Protein AF-A0A3N4J795-F1 (afdb_monomer)

InterPro domains:
  IPR036397 Ribonuclease H superfamily [G3DSA:3.30.420.10] (1-136)
  IPR038717 Tc1-like transposase, DDE domain [PF13358] (14-93)

pLDDT: mean 87.16, std 11.0, range [48.84, 97.69]

Nearest PDB structures (foldseek):
  8fnh-assembly1_G  TM=4.877E-01  e=5.174E-02  Homo sapiens
  4cje-assembly1_A  TM=4.420E-01  e=3.810E-01  Human immunodeficiency virus 1
  4ahu-assembly1_A  TM=4.628E-01  e=4.787E-01  Human immunodeficiency virus

Secondary structure (DSSP, 8-state):
--HHHHIII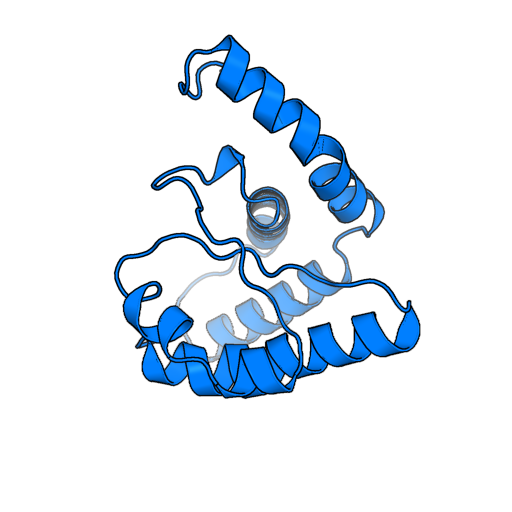IIIIIIHHHHHHHHHHH-PPPEE-----TTHHHHHTT-HHHHHTT-EE-S---TT-GGG-THHHHHHHHHHHHGGG---S--HHHHHHHHHHHHHHHHHS-HHHHHHHHHHHHHHHHHHHHTTS--GGG-

Organism: NCBI:txid1336337

Structure (mmCIF, N/CA/C/O backbone):
data_AF-A0A3N4J795-F1
#
_entry.id   AF-A0A3N4J795-F1
#
loop_
_atom_site.group_PDB
_atom_site.id
_atom_site.type_symbol
_atom_site.label_atom_id
_atom_site.label_alt_id
_atom_site.label_comp_id
_atom_site.label_asym_id
_atom_site.label_entity_id
_atom_site.label_seq_id
_atom_site.pdbx_PDB_ins_code
_atom_site.Cartn_x
_atom_site.Cartn_y
_atom_site.Cartn_z
_atom_site.occupancy
_atom_site.B_iso_or_equiv
_atom_site.auth_seq_id
_atom_site.auth_comp_id
_atom_site.auth_asym_id
_atom_site.auth_atom_id
_atom_site.pdb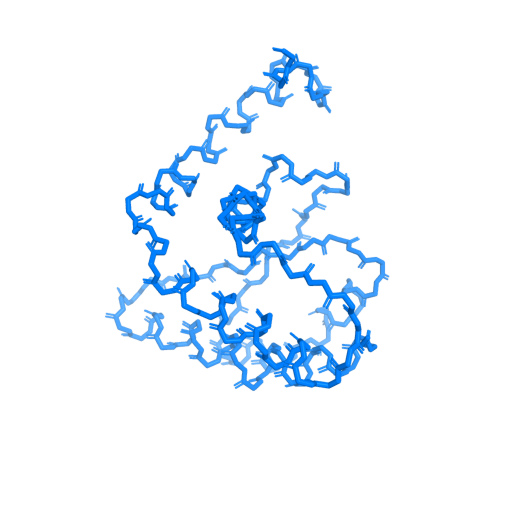x_PDB_model_num
ATOM 1 N N . MET A 1 1 ? 2.362 12.894 13.042 1.00 61.12 1 MET A N 1
ATOM 2 C CA . MET A 1 1 ? 2.997 11.670 13.570 1.00 61.12 1 MET A CA 1
ATOM 3 C C . MET A 1 1 ? 4.475 11.764 13.240 1.00 61.12 1 MET A C 1
ATOM 5 O O . MET A 1 1 ? 4.778 12.166 12.125 1.00 61.12 1 MET A O 1
ATOM 9 N N . ASP A 1 2 ? 5.375 11.519 14.192 1.00 77.88 2 ASP A N 1
ATOM 10 C CA . ASP A 1 2 ? 6.812 11.478 13.892 1.00 77.88 2 ASP A CA 1
ATOM 11 C C . ASP A 1 2 ? 7.222 10.101 13.335 1.00 77.88 2 ASP A C 1
ATOM 13 O O . ASP A 1 2 ? 6.458 9.134 13.392 1.00 77.88 2 ASP A O 1
ATOM 17 N N . TRP A 1 3 ? 8.424 10.022 12.763 1.00 76.62 3 TRP A N 1
ATOM 18 C CA . TRP A 1 3 ? 8.924 8.814 12.100 1.00 76.62 3 TRP A CA 1
ATOM 19 C C . TRP A 1 3 ? 9.066 7.620 13.057 1.00 76.62 3 TRP A C 1
ATOM 21 O O . TRP A 1 3 ? 8.910 6.472 12.643 1.00 76.62 3 TRP A O 1
ATOM 31 N N . PHE A 1 4 ? 9.340 7.881 14.338 1.00 79.38 4 PHE A N 1
ATOM 32 C CA . PHE A 1 4 ? 9.502 6.841 15.346 1.00 79.38 4 PHE A CA 1
ATOM 33 C C . PHE A 1 4 ? 8.154 6.182 15.649 1.00 79.38 4 PHE A C 1
ATOM 35 O O . PHE A 1 4 ? 8.048 4.955 15.658 1.00 79.38 4 PHE A O 1
ATOM 42 N N . MET A 1 5 ? 7.111 6.995 15.827 1.00 83.81 5 MET A N 1
ATOM 43 C CA . MET A 1 5 ? 5.746 6.522 16.049 1.00 83.81 5 MET A CA 1
ATOM 44 C C . MET A 1 5 ? 5.199 5.778 14.834 1.00 83.81 5 MET A C 1
ATOM 46 O O . MET A 1 5 ? 4.552 4.750 15.009 1.00 83.81 5 MET A O 1
ATOM 50 N N . TYR A 1 6 ? 5.494 6.248 13.619 1.00 84.38 6 TYR A N 1
ATOM 51 C CA . TYR A 1 6 ? 5.142 5.532 12.392 1.00 84.38 6 TYR A CA 1
ATOM 52 C C . TYR A 1 6 ? 5.787 4.143 12.357 1.00 84.38 6 TYR A C 1
ATOM 54 O O . TYR A 1 6 ? 5.100 3.131 12.227 1.00 84.38 6 TYR A O 1
ATOM 62 N N . ARG A 1 7 ? 7.103 4.066 12.569 1.00 83.75 7 ARG A N 1
ATOM 63 C CA . ARG A 1 7 ? 7.817 2.791 12.536 1.00 83.75 7 ARG A CA 1
ATOM 64 C C . ARG A 1 7 ? 7.309 1.816 13.591 1.00 83.75 7 ARG A C 1
ATOM 66 O O . ARG A 1 7 ? 7.042 0.663 13.281 1.00 83.75 7 ARG A O 1
ATOM 73 N N . LYS A 1 8 ? 7.145 2.277 14.828 1.00 84.75 8 LYS A N 1
ATOM 74 C CA . LYS A 1 8 ? 6.685 1.420 15.918 1.00 84.75 8 LYS A CA 1
ATOM 75 C C . LYS A 1 8 ? 5.232 0.982 15.716 1.00 84.75 8 LYS A C 1
ATOM 77 O O . LYS A 1 8 ? 4.942 -0.204 15.676 1.00 84.75 8 LYS A O 1
ATOM 82 N N . HIS A 1 9 ? 4.321 1.936 15.549 1.00 88.25 9 HIS A N 1
ATOM 83 C CA . HIS A 1 9 ? 2.885 1.660 15.634 1.00 88.25 9 HIS A CA 1
ATOM 84 C C . HIS A 1 9 ? 2.212 1.325 14.309 1.00 88.25 9 HIS A C 1
ATOM 86 O O . HIS A 1 9 ? 1.105 0.788 14.314 1.00 88.25 9 HIS A O 1
ATOM 92 N N . VAL A 1 10 ? 2.852 1.642 13.184 1.00 89.12 10 VAL A N 1
ATOM 93 C CA . VAL A 1 10 ? 2.351 1.292 11.854 1.00 89.12 10 VAL A CA 1
ATOM 94 C C . VAL A 1 10 ? 3.172 0.141 11.291 1.00 89.12 10 VAL A C 1
ATOM 96 O O . VAL A 1 10 ? 2.615 -0.931 11.065 1.00 89.12 10 VAL A O 1
ATOM 99 N N . LEU A 1 11 ? 4.488 0.303 11.121 1.00 89.50 11 LEU A N 1
ATOM 100 C CA . LEU A 1 11 ? 5.291 -0.742 10.479 1.00 89.50 11 LEU A CA 1
ATOM 101 C C . LEU A 1 11 ? 5.385 -2.011 11.335 1.00 89.50 11 LEU A C 1
ATOM 103 O O . LEU A 1 11 ? 4.908 -3.066 10.921 1.00 89.50 11 LEU A O 1
ATOM 107 N N . GLN A 1 12 ? 5.939 -1.908 12.542 1.00 89.38 12 GLN A N 1
ATOM 108 C CA . GLN A 1 12 ? 6.200 -3.068 13.400 1.00 89.38 12 GLN A CA 1
ATOM 109 C C . GLN A 1 12 ? 4.915 -3.699 13.942 1.00 89.38 12 GLN A C 1
ATOM 111 O O . GLN A 1 12 ? 4.782 -4.921 13.920 1.00 89.38 12 GLN A O 1
ATOM 116 N N . ASP A 1 13 ? 3.965 -2.882 14.400 1.00 91.81 13 ASP A N 1
ATOM 117 C CA . ASP A 1 13 ? 2.738 -3.380 15.030 1.00 91.81 13 ASP A CA 1
ATOM 118 C C . ASP A 1 13 ? 1.681 -3.864 14.013 1.00 91.81 13 ASP A C 1
ATOM 120 O O . ASP A 1 13 ? 0.820 -4.668 14.377 1.00 91.81 13 ASP A O 1
ATOM 124 N N . ARG A 1 14 ? 1.692 -3.378 12.757 1.00 92.88 14 ARG A N 1
ATOM 125 C CA . ARG A 1 14 ? 0.615 -3.649 11.776 1.00 92.88 14 ARG A CA 1
ATOM 126 C C . ARG A 1 14 ? 1.114 -4.213 10.451 1.00 92.88 14 ARG A C 1
ATOM 128 O O . ARG A 1 14 ? 0.687 -5.298 10.060 1.00 92.88 14 ARG A O 1
ATOM 135 N N . VAL A 1 15 ? 2.010 -3.505 9.765 1.00 92.94 15 VAL A N 1
ATOM 136 C CA . VAL A 1 15 ? 2.412 -3.847 8.389 1.00 92.94 15 VAL A CA 1
ATOM 137 C C . VAL A 1 15 ? 3.274 -5.108 8.349 1.00 92.94 15 VAL A C 1
ATOM 139 O O . VAL A 1 15 ? 2.991 -6.012 7.568 1.00 92.94 15 VAL A O 1
ATOM 142 N N . TYR A 1 16 ? 4.297 -5.227 9.198 1.00 93.00 16 TYR A N 1
ATOM 143 C CA . TYR A 1 16 ? 5.180 -6.398 9.189 1.00 93.00 16 TYR A CA 1
ATOM 144 C C . TYR A 1 16 ? 4.461 -7.699 9.572 1.00 93.00 16 TYR A C 1
ATOM 146 O O . TYR A 1 16 ? 4.676 -8.696 8.876 1.00 93.00 16 TYR A O 1
ATOM 154 N N . PRO A 1 17 ? 3.580 -7.733 10.595 1.00 94.25 17 PRO A N 1
ATOM 155 C CA . PRO A 1 17 ? 2.749 -8.903 10.862 1.00 94.25 17 PRO A CA 1
ATOM 156 C C . PRO A 1 17 ? 1.873 -9.289 9.668 1.00 94.25 17 PRO A C 1
ATOM 158 O O . PRO A 1 17 ? 1.805 -10.466 9.323 1.00 94.25 17 PRO A O 1
ATOM 161 N N . PHE A 1 18 ? 1.258 -8.307 9.001 1.00 94.56 18 PHE A N 1
ATOM 162 C CA . PHE A 1 18 ? 0.429 -8.543 7.820 1.00 94.56 18 PHE A CA 1
ATOM 163 C C . PHE A 1 18 ? 1.233 -9.132 6.654 1.00 94.56 18 PHE A C 1
ATOM 165 O O . PHE A 1 18 ? 0.843 -10.154 6.091 1.00 94.56 18 PHE A O 1
ATOM 172 N N . ILE A 1 19 ? 2.395 -8.553 6.341 1.00 94.56 19 ILE A N 1
ATOM 173 C CA . ILE A 1 19 ? 3.294 -9.083 5.309 1.00 94.56 19 ILE A CA 1
ATOM 174 C C . ILE A 1 19 ? 3.731 -10.504 5.668 1.00 94.56 19 ILE A C 1
ATOM 176 O O . ILE A 1 19 ? 3.649 -11.403 4.838 1.00 94.56 19 ILE A O 1
ATOM 180 N N . THR A 1 20 ? 4.162 -10.730 6.909 1.00 93.81 20 THR A N 1
ATOM 181 C CA . THR A 1 20 ? 4.605 -12.053 7.370 1.00 93.81 20 THR A CA 1
ATOM 182 C C . THR A 1 20 ? 3.505 -13.096 7.191 1.00 93.81 20 THR A C 1
ATOM 184 O O . THR A 1 20 ? 3.780 -14.184 6.688 1.00 93.81 20 THR A O 1
ATOM 187 N N . TRP A 1 21 ? 2.264 -12.750 7.540 1.00 95.50 21 TRP A N 1
ATOM 188 C CA . TRP A 1 21 ? 1.103 -13.608 7.333 1.00 95.50 21 TRP A CA 1
ATOM 189 C C . TRP A 1 21 ? 0.880 -13.936 5.846 1.00 95.50 21 TRP A C 1
ATOM 191 O O . TRP A 1 21 ? 0.783 -15.114 5.510 1.00 95.50 21 TRP A O 1
ATOM 201 N N . ILE A 1 22 ? 0.905 -12.946 4.941 1.00 94.44 22 ILE A N 1
ATOM 202 C CA . ILE A 1 22 ? 0.776 -13.193 3.490 1.00 94.44 22 ILE A CA 1
ATOM 203 C C . ILE A 1 22 ? 1.874 -14.135 2.992 1.00 94.44 22 ILE A C 1
ATOM 205 O O . ILE A 1 22 ? 1.594 -15.072 2.244 1.00 94.44 22 ILE A O 1
ATOM 209 N N . GLN A 1 23 ? 3.126 -13.905 3.392 1.00 94.56 23 GLN A N 1
ATOM 210 C CA . GLN A 1 23 ? 4.250 -14.731 2.947 1.00 94.56 23 GLN A CA 1
ATOM 211 C C . GLN A 1 23 ? 4.120 -16.180 3.437 1.00 94.56 23 GLN A C 1
ATOM 213 O O . GLN A 1 23 ? 4.458 -17.105 2.703 1.00 94.56 23 GLN A O 1
ATOM 218 N N . GLN A 1 24 ? 3.616 -16.389 4.657 1.00 94.69 24 GLN A N 1
ATOM 219 C CA . GLN A 1 24 ? 3.359 -17.723 5.205 1.00 94.69 24 GLN A CA 1
ATOM 220 C C . GLN A 1 24 ? 2.209 -18.430 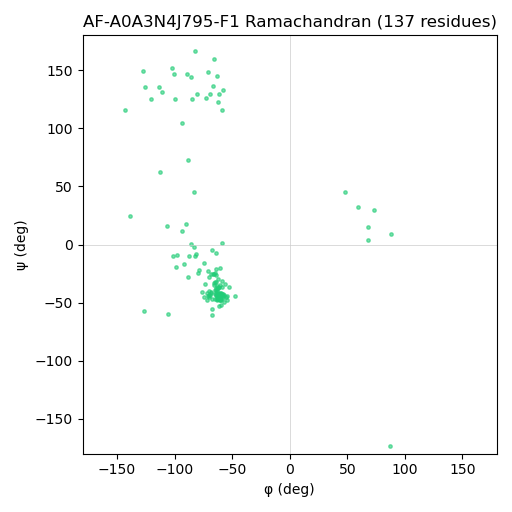4.482 1.00 94.69 24 GLN A C 1
ATOM 222 O O . GLN A 1 24 ? 2.327 -19.615 4.181 1.00 94.69 24 GLN A O 1
ATOM 227 N N . GLU A 1 25 ? 1.132 -17.706 4.180 1.00 97.19 25 GLU A N 1
ATOM 228 C CA . GLU A 1 25 ? -0.062 -18.256 3.532 1.00 97.19 25 GLU A CA 1
ATOM 229 C C . GLU A 1 25 ? 0.187 -18.601 2.055 1.00 97.19 25 GLU A C 1
ATOM 231 O O . GLU A 1 25 ? -0.238 -19.641 1.559 1.00 97.19 25 GLU A O 1
ATOM 236 N N . THR A 1 26 ? 0.905 -17.736 1.338 1.00 95.19 26 THR A N 1
ATOM 237 C CA . THR A 1 26 ? 1.092 -17.847 -0.120 1.00 95.19 26 THR A CA 1
ATOM 238 C C . THR A 1 26 ? 2.421 -18.487 -0.524 1.00 95.19 26 THR A C 1
ATOM 240 O O . THR A 1 26 ? 2.587 -18.916 -1.667 1.00 95.19 26 THR A O 1
ATOM 243 N N . GLY A 1 27 ? 3.408 -18.505 0.378 1.00 94.00 27 GLY A N 1
ATOM 244 C CA . GLY A 1 27 ? 4.801 -18.837 0.068 1.00 94.00 27 GLY A CA 1
ATOM 245 C C . GLY A 1 27 ? 5.512 -17.796 -0.806 1.00 94.00 27 GLY A C 1
ATOM 246 O O . GLY A 1 27 ? 6.656 -18.016 -1.210 1.00 94.00 27 GLY A O 1
ATOM 247 N N . TRP A 1 28 ? 4.855 -16.681 -1.139 1.00 91.38 28 TRP A N 1
ATOM 248 C CA . TRP A 1 28 ? 5.429 -15.633 -1.974 1.00 91.38 28 TRP A CA 1
ATOM 249 C C . TRP A 1 28 ? 6.234 -14.664 -1.134 1.00 91.38 28 TRP A C 1
ATOM 251 O O . TRP A 1 28 ? 5.866 -14.318 -0.018 1.00 91.38 28 TRP A O 1
ATOM 261 N N . GLN A 1 29 ? 7.328 -14.177 -1.705 1.00 90.00 29 GLN A N 1
ATOM 262 C CA . GLN A 1 29 ? 8.090 -13.104 -1.095 1.00 90.00 29 GLN A CA 1
ATOM 263 C C . GLN A 1 29 ? 7.421 -11.762 -1.393 1.00 90.00 29 GLN A C 1
ATOM 265 O O . GLN A 1 29 ? 7.169 -11.436 -2.553 1.00 90.00 29 GLN A O 1
ATOM 270 N N . CYS A 1 30 ? 7.193 -10.965 -0.356 1.00 90.00 30 CYS A N 1
ATOM 271 C CA . CYS A 1 30 ? 6.556 -9.661 -0.474 1.00 90.00 30 CYS A CA 1
ATOM 272 C C . CYS A 1 30 ? 7.590 -8.531 -0.449 1.00 90.00 30 CYS A C 1
ATOM 274 O O . CYS A 1 30 ? 8.613 -8.612 0.237 1.00 90.00 30 CYS A O 1
ATOM 276 N N . TRP A 1 31 ? 7.299 -7.464 -1.191 1.00 88.94 31 TRP A N 1
ATOM 277 C CA . TRP A 1 31 ? 8.092 -6.239 -1.201 1.00 88.94 31 TRP A CA 1
ATOM 278 C C . TRP A 1 31 ? 7.220 -5.066 -0.761 1.00 88.94 31 TRP A C 1
ATOM 280 O O . TRP A 1 31 ? 6.158 -4.835 -1.331 1.00 88.94 31 TRP A O 1
ATOM 290 N N . LEU A 1 32 ? 7.676 -4.341 0.254 1.00 89.62 32 LEU A N 1
ATOM 291 C CA . LEU A 1 32 ? 7.047 -3.135 0.764 1.00 89.62 32 LEU A CA 1
ATOM 292 C C . LEU A 1 32 ? 7.508 -1.927 -0.058 1.00 89.62 32 LEU A C 1
ATOM 294 O O . LEU A 1 32 ? 8.708 -1.671 -0.201 1.00 89.62 32 LEU A O 1
ATOM 298 N N . VAL A 1 33 ? 6.536 -1.198 -0.596 1.00 88.31 33 VAL A N 1
ATOM 299 C CA . VAL A 1 33 ? 6.722 0.091 -1.263 1.00 88.31 33 VAL A CA 1
ATOM 300 C C . VAL A 1 33 ? 6.345 1.189 -0.272 1.00 88.31 33 VAL A C 1
ATOM 302 O O . VAL A 1 33 ? 5.237 1.186 0.257 1.00 88.31 33 VAL A O 1
ATOM 305 N N . GLU A 1 34 ? 7.260 2.126 -0.042 1.00 85.31 34 GLU A N 1
ATOM 306 C CA . GLU A 1 34 ? 7.035 3.346 0.739 1.00 85.31 34 GLU A CA 1
ATOM 307 C C . GLU A 1 34 ? 7.472 4.552 -0.097 1.00 85.31 34 GLU A C 1
ATOM 309 O O . GLU A 1 34 ? 8.390 4.452 -0.920 1.00 85.31 34 GLU A O 1
ATOM 314 N N . ASP A 1 35 ? 6.825 5.698 0.109 1.00 81.31 35 ASP A N 1
ATOM 315 C CA . ASP A 1 35 ? 7.251 6.940 -0.519 1.00 81.31 35 ASP A CA 1
ATOM 316 C C . ASP A 1 35 ? 8.565 7.427 0.110 1.00 81.31 35 ASP A C 1
ATOM 318 O O . ASP A 1 35 ? 8.858 7.208 1.282 1.00 81.31 35 ASP A O 1
ATOM 322 N N . ASN A 1 36 ? 9.409 8.101 -0.670 1.00 69.12 36 ASN A N 1
ATOM 323 C CA . ASN A 1 36 ? 10.715 8.556 -0.187 1.00 69.12 36 ASN A CA 1
ATOM 324 C C . ASN A 1 36 ? 10.622 9.895 0.575 1.00 69.12 36 ASN A C 1
ATOM 326 O O . ASN A 1 36 ? 11.409 10.811 0.321 1.00 69.12 36 ASN A O 1
ATOM 330 N N . ALA A 1 37 ? 9.647 10.062 1.478 1.00 65.62 37 ALA A N 1
ATOM 331 C CA . ALA A 1 37 ? 9.624 11.254 2.324 1.00 65.62 37 ALA A CA 1
ATOM 332 C C . ALA A 1 37 ? 10.839 11.230 3.273 1.00 65.62 37 ALA A C 1
ATOM 334 O O . ALA A 1 37 ? 11.207 10.197 3.830 1.00 65.62 37 ALA A O 1
ATOM 335 N N . GLY A 1 38 ? 11.504 12.378 3.434 1.00 55.03 38 GLY A N 1
ATOM 336 C CA . GLY A 1 38 ? 12.906 12.490 3.882 1.00 55.03 38 GLY A CA 1
ATOM 337 C C . GLY A 1 38 ? 13.297 11.912 5.253 1.00 55.03 38 GLY A C 1
ATOM 338 O O . GLY A 1 38 ? 14.461 12.011 5.626 1.00 55.03 38 GLY A O 1
ATOM 339 N N . ASN A 1 39 ? 12.377 11.294 5.994 1.00 55.38 39 ASN A N 1
ATOM 340 C CA . ASN A 1 39 ? 12.636 10.649 7.282 1.00 55.38 39 ASN A CA 1
ATOM 341 C C . ASN A 1 39 ? 12.757 9.110 7.198 1.00 55.38 39 ASN A C 1
ATOM 343 O O . ASN A 1 39 ? 13.154 8.488 8.183 1.00 55.38 39 ASN A O 1
ATOM 347 N N . TYR A 1 40 ? 12.428 8.483 6.060 1.00 57.94 40 TYR A N 1
ATOM 348 C CA . TYR A 1 40 ? 12.295 7.020 5.964 1.00 57.94 40 TYR A CA 1
ATOM 349 C C . TYR A 1 40 ? 13.600 6.281 5.614 1.00 57.94 40 TYR A C 1
ATOM 351 O O . TYR A 1 40 ? 13.817 5.157 6.064 1.00 57.94 40 TYR A O 1
ATOM 359 N N . THR A 1 41 ? 14.534 6.913 4.895 1.00 57.94 41 THR A N 1
ATOM 360 C CA . THR A 1 41 ? 15.735 6.240 4.357 1.00 57.94 41 THR A CA 1
ATOM 361 C C . THR A 1 41 ? 16.763 5.829 5.414 1.00 57.94 41 THR A C 1
ATOM 363 O O . THR A 1 41 ? 17.302 4.726 5.338 1.00 57.94 41 THR A O 1
ATOM 366 N N . ALA A 1 42 ? 17.015 6.657 6.433 1.00 58.25 42 ALA A N 1
ATOM 367 C CA . ALA A 1 42 ? 17.946 6.304 7.513 1.00 58.25 42 ALA A CA 1
ATOM 368 C C . ALA A 1 42 ? 17.362 5.246 8.470 1.00 58.25 42 ALA A C 1
ATOM 370 O O . ALA A 1 42 ? 18.086 4.394 8.983 1.00 58.25 42 ALA A O 1
ATOM 371 N N . ALA A 1 43 ? 16.045 5.277 8.694 1.00 57.81 43 ALA A N 1
ATOM 372 C CA . ALA A 1 43 ? 15.362 4.340 9.578 1.00 57.81 43 ALA A CA 1
ATOM 373 C C . ALA A 1 43 ? 15.186 2.952 8.935 1.00 57.81 43 ALA A C 1
ATOM 375 O O . ALA A 1 43 ? 15.427 1.957 9.618 1.00 57.81 43 ALA A O 1
ATOM 376 N N . ALA A 1 44 ? 14.845 2.881 7.641 1.00 59.59 44 ALA A N 1
ATOM 377 C CA . ALA A 1 44 ? 14.708 1.625 6.893 1.00 59.59 44 ALA A CA 1
ATOM 378 C C . ALA A 1 44 ? 16.035 0.848 6.804 1.00 59.59 44 ALA A C 1
ATOM 380 O O . ALA A 1 44 ? 16.060 -0.375 6.932 1.00 59.59 44 ALA A O 1
ATOM 381 N N . GLN A 1 45 ? 17.167 1.553 6.681 1.00 58.84 45 GLN A N 1
ATOM 382 C CA . GLN A 1 45 ? 18.503 0.938 6.711 1.00 58.84 45 GLN A CA 1
ATOM 383 C C . GLN A 1 45 ? 18.846 0.287 8.060 1.00 58.84 45 GLN A C 1
ATOM 385 O O . GLN A 1 45 ? 19.709 -0.586 8.120 1.00 58.84 45 GLN A O 1
ATOM 390 N N . MET A 1 46 ? 18.168 0.693 9.135 1.00 60.66 46 MET A N 1
ATOM 391 C CA . MET A 1 46 ? 18.377 0.201 10.496 1.00 60.66 46 MET A CA 1
ATOM 392 C C . MET A 1 46 ? 17.244 -0.725 10.968 1.00 60.66 46 MET A C 1
ATOM 394 O O . MET A 1 46 ? 17.091 -0.929 12.177 1.00 60.66 46 MET A O 1
ATOM 398 N N . ASP A 1 47 ? 16.403 -1.250 10.066 1.00 74.50 47 ASP A N 1
ATOM 399 C CA . ASP A 1 47 ? 15.281 -2.115 10.446 1.00 74.50 47 ASP A CA 1
ATOM 400 C C . ASP A 1 47 ? 15.608 -3.600 10.529 1.00 74.50 47 ASP A C 1
ATOM 402 O O . ASP A 1 47 ? 15.188 -4.418 9.714 1.00 74.50 47 ASP A O 1
ATOM 406 N N . HIS A 1 48 ? 16.347 -3.944 11.587 1.00 77.12 48 HIS A N 1
ATOM 407 C CA . HIS A 1 48 ? 16.662 -5.323 11.954 1.00 77.12 48 HIS A CA 1
ATOM 408 C C . HIS A 1 48 ? 15.415 -6.207 12.074 1.00 77.12 48 HIS A C 1
ATOM 410 O O . HIS A 1 48 ? 15.450 -7.355 11.646 1.00 77.12 48 HIS A O 1
ATOM 416 N N . GLN A 1 49 ? 14.296 -5.673 12.574 1.00 80.25 49 GLN A N 1
ATOM 417 C CA . GLN A 1 49 ? 13.064 -6.450 12.710 1.00 80.25 49 GLN A CA 1
ATOM 418 C C . GLN A 1 49 ? 12.463 -6.811 11.346 1.00 80.25 49 GLN A C 1
ATOM 420 O O . GLN A 1 49 ? 12.026 -7.942 11.150 1.00 80.25 49 GLN A O 1
ATOM 425 N N . ALA A 1 50 ? 12.476 -5.885 10.381 1.00 84.06 50 ALA A N 1
ATOM 426 C CA . ALA A 1 50 ? 12.046 -6.184 9.014 1.00 84.06 50 ALA A CA 1
ATOM 427 C C . ALA A 1 50 ? 12.914 -7.295 8.395 1.00 84.06 50 ALA A C 1
ATOM 429 O O . ALA A 1 50 ? 12.388 -8.235 7.800 1.00 84.06 50 ALA A O 1
ATOM 430 N N . GLN A 1 51 ? 14.235 -7.232 8.608 1.00 81.44 51 GLN A N 1
ATOM 431 C CA . GLN A 1 51 ? 15.182 -8.244 8.128 1.00 81.44 51 GLN A CA 1
ATOM 432 C C . GLN A 1 51 ? 14.935 -9.626 8.749 1.00 81.44 51 GLN A C 1
ATOM 434 O O . GLN A 1 51 ? 14.910 -10.617 8.021 1.00 81.44 51 GLN A O 1
ATOM 439 N N . GLU A 1 52 ? 14.726 -9.699 10.066 1.00 85.62 52 GLU A N 1
ATOM 440 C CA . G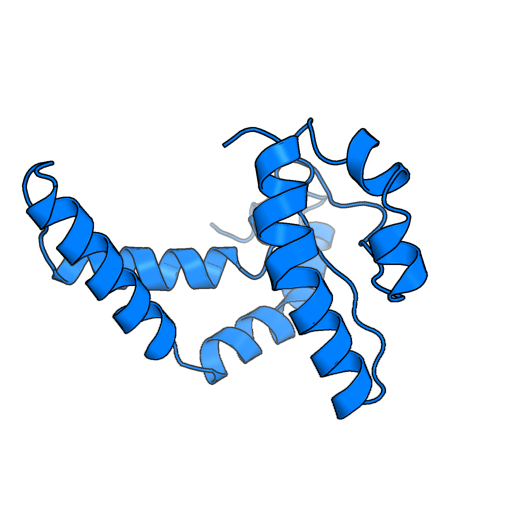LU A 1 52 ? 14.422 -10.947 10.783 1.00 85.62 52 GLU A CA 1
ATOM 441 C C . GLU A 1 52 ? 13.120 -11.595 10.297 1.00 85.62 52 GLU A C 1
ATOM 443 O O . GLU A 1 52 ? 13.037 -12.818 10.185 1.00 85.62 52 GLU A O 1
ATOM 448 N N . LEU A 1 53 ? 12.121 -10.777 9.955 1.00 86.06 53 LEU A N 1
ATOM 449 C CA . LEU A 1 53 ? 10.831 -11.223 9.421 1.00 86.06 53 LEU A CA 1
ATOM 450 C C . LEU A 1 53 ? 10.858 -11.487 7.904 1.00 86.06 53 LEU A C 1
ATOM 452 O O . LEU A 1 53 ? 9.851 -11.893 7.323 1.00 86.06 53 LEU A O 1
ATOM 456 N N . GLY A 1 54 ? 11.994 -11.254 7.242 1.00 87.19 54 GLY A N 1
ATOM 457 C CA . GLY A 1 54 ? 12.135 -11.406 5.794 1.00 87.19 54 GLY A CA 1
ATOM 458 C C . GLY A 1 54 ? 11.348 -10.378 4.974 1.00 87.19 54 GLY A C 1
ATOM 459 O O . GLY A 1 54 ? 11.172 -10.577 3.772 1.00 87.19 54 GLY A O 1
ATOM 460 N N . VAL A 1 55 ? 10.888 -9.288 5.594 1.00 88.25 55 VAL A N 1
ATOM 461 C CA . VAL A 1 55 ? 10.217 -8.173 4.918 1.00 88.25 55 VAL A CA 1
ATOM 462 C C . VAL A 1 55 ? 11.257 -7.381 4.131 1.00 88.25 55 VAL A C 1
ATOM 464 O O . VAL A 1 55 ? 12.277 -6.952 4.674 1.00 88.25 55 VAL A O 1
ATOM 467 N N . ARG A 1 56 ? 11.013 -7.180 2.833 1.00 86.38 56 ARG A N 1
ATOM 468 C CA . ARG A 1 56 ? 11.927 -6.438 1.956 1.00 86.38 56 ARG A CA 1
ATOM 469 C C . ARG A 1 56 ? 11.321 -5.115 1.542 1.00 86.38 56 ARG A C 1
ATOM 471 O O . ARG A 1 56 ? 10.203 -5.093 1.051 1.00 86.38 56 ARG A O 1
ATOM 478 N N . HIS A 1 57 ? 12.079 -4.036 1.664 1.00 86.38 57 HIS A N 1
ATOM 479 C CA . HIS A 1 57 ? 11.688 -2.733 1.131 1.00 86.38 57 HIS A CA 1
ATOM 480 C C . HIS A 1 57 ? 12.186 -2.595 -0.309 1.00 86.38 57 HIS A C 1
ATOM 482 O O . HIS A 1 57 ? 13.264 -3.099 -0.647 1.00 86.38 57 HIS A O 1
ATOM 488 N N . ILE A 1 58 ? 11.433 -1.896 -1.160 1.00 85.56 58 ILE A N 1
ATOM 489 C CA . ILE A 1 58 ? 11.946 -1.470 -2.463 1.00 85.56 58 ILE A CA 1
ATOM 490 C C . ILE A 1 58 ? 13.129 -0.516 -2.229 1.00 85.56 58 ILE A C 1
ATOM 492 O O . ILE A 1 58 ? 12.976 0.502 -1.557 1.00 85.56 58 ILE A O 1
ATOM 496 N N . PRO A 1 59 ? 14.328 -0.825 -2.760 1.00 77.62 59 PRO A N 1
ATOM 497 C CA . PRO A 1 59 ? 15.551 -0.108 -2.397 1.00 77.62 59 PRO A CA 1
ATOM 498 C C . PRO A 1 59 ? 15.601 1.323 -2.940 1.00 77.62 59 PRO A C 1
ATOM 500 O O . PRO A 1 59 ? 16.349 2.152 -2.428 1.00 77.62 59 PRO A O 1
ATOM 503 N N . PHE A 1 60 ? 14.842 1.605 -3.998 1.00 78.94 60 PHE A N 1
ATOM 504 C CA . PHE A 1 60 ? 14.784 2.917 -4.618 1.00 78.94 60 PHE A CA 1
ATOM 505 C C . PHE A 1 60 ? 13.362 3.207 -5.084 1.00 78.94 60 PHE A C 1
ATOM 507 O O . PHE A 1 60 ? 12.855 2.540 -5.985 1.00 78.94 60 PHE A O 1
ATOM 514 N N . TRP A 1 61 ? 12.754 4.228 -4.486 1.00 84.19 61 TRP A N 1
ATOM 515 C CA . TRP A 1 61 ? 11.518 4.830 -4.966 1.00 84.19 61 TRP A CA 1
ATOM 516 C C . TRP A 1 61 ? 11.792 6.255 -5.439 1.00 84.19 61 TRP A C 1
ATOM 518 O O . TRP A 1 61 ? 12.522 7.010 -4.784 1.00 84.19 61 TRP A O 1
ATOM 528 N N . GLN A 1 62 ? 11.232 6.618 -6.591 1.00 82.88 62 GLN A N 1
ATOM 529 C CA . GLN A 1 62 ? 11.445 7.934 -7.183 1.00 82.88 62 GLN A CA 1
ATOM 530 C C . GLN A 1 62 ? 10.746 9.015 -6.336 1.00 82.88 62 GLN A C 1
ATOM 532 O O . GLN A 1 62 ? 9.573 8.860 -5.985 1.00 82.88 62 GLN A O 1
ATOM 537 N N . PRO A 1 63 ? 11.441 10.106 -5.96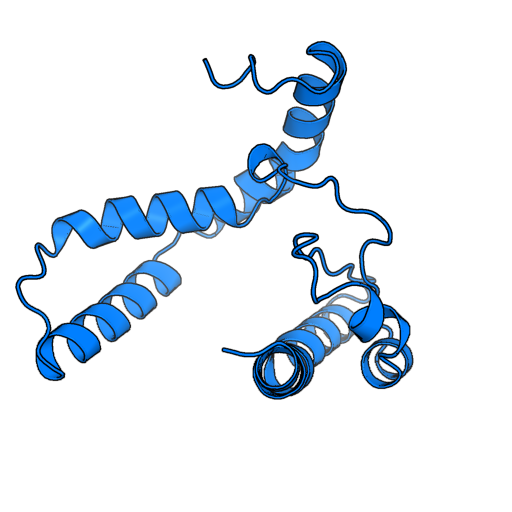0 1.00 82.50 63 PRO A N 1
ATOM 538 C CA . PRO A 1 63 ? 10.803 11.225 -5.275 1.00 82.50 63 PRO A CA 1
ATOM 539 C C . PRO A 1 63 ? 9.745 11.887 -6.162 1.00 82.50 63 PRO A C 1
ATOM 541 O O . PRO A 1 63 ? 9.966 12.051 -7.358 1.00 82.50 63 PRO A O 1
ATOM 544 N N . ASN A 1 64 ? 8.652 12.358 -5.555 1.00 82.88 64 ASN A N 1
ATOM 545 C CA . ASN A 1 64 ? 7.553 13.051 -6.242 1.00 82.88 64 ASN A CA 1
ATOM 546 C C . ASN A 1 64 ? 6.867 12.227 -7.349 1.00 82.88 64 ASN A C 1
ATOM 548 O O . ASN A 1 64 ? 6.373 12.812 -8.310 1.00 82.88 64 ASN A O 1
ATOM 552 N N . SER A 1 65 ? 6.799 10.901 -7.192 1.00 87.00 65 SER A N 1
ATOM 553 C CA . SER A 1 65 ? 6.115 9.995 -8.130 1.00 87.00 65 SER A CA 1
ATOM 554 C C . SER A 1 65 ? 4.870 9.331 -7.515 1.00 87.00 65 SER A C 1
ATOM 556 O O . SER A 1 65 ? 4.855 8.110 -7.333 1.00 87.00 65 SER A O 1
ATOM 558 N N . PRO A 1 66 ? 3.832 10.101 -7.122 1.00 86.56 66 PRO A N 1
ATOM 559 C CA . PRO A 1 66 ? 2.580 9.527 -6.618 1.00 86.56 66 PRO A CA 1
ATOM 560 C C . PRO A 1 66 ? 1.822 8.741 -7.701 1.00 86.56 66 PRO A C 1
ATOM 562 O O . PRO A 1 66 ? 1.100 7.805 -7.393 1.00 86.56 66 PRO A O 1
ATOM 565 N N . ASP A 1 67 ? 2.038 9.070 -8.973 1.00 85.62 67 ASP A N 1
ATOM 566 C CA . ASP A 1 67 ? 1.513 8.379 -10.156 1.00 85.62 67 ASP A CA 1
ATOM 567 C C . ASP A 1 67 ? 1.959 6.914 -10.273 1.00 85.62 67 ASP A C 1
ATOM 569 O O . ASP A 1 67 ? 1.309 6.129 -10.958 1.00 85.62 67 ASP A O 1
ATOM 573 N N . LEU A 1 68 ? 3.043 6.537 -9.591 1.00 88.19 68 LEU A N 1
ATOM 574 C CA . LEU A 1 68 ? 3.527 5.158 -9.522 1.00 88.19 68 LEU A CA 1
ATOM 575 C C . LEU A 1 68 ? 3.090 4.429 -8.246 1.00 88.19 68 LEU A C 1
ATOM 577 O O . LEU A 1 68 ? 3.337 3.232 -8.114 1.00 88.19 68 LEU A O 1
ATOM 581 N N . ASN A 1 69 ? 2.496 5.128 -7.277 1.00 90.19 69 ASN A N 1
ATOM 582 C CA . ASN A 1 69 ? 2.092 4.529 -6.014 1.00 90.19 69 ASN A CA 1
ATOM 583 C C . ASN A 1 69 ? 0.628 4.080 -6.087 1.00 90.19 69 ASN A C 1
ATOM 585 O O . ASN A 1 69 ? -0.290 4.890 -5.983 1.00 90.19 69 ASN A O 1
ATOM 589 N N . GLU A 1 70 ? 0.406 2.773 -6.216 1.00 90.81 70 GLU A N 1
ATOM 590 C CA . GLU A 1 70 ? -0.924 2.200 -6.476 1.00 90.81 70 GLU A CA 1
ATOM 591 C C . GLU A 1 70 ? -1.927 2.347 -5.314 1.00 90.81 70 GLU A C 1
ATOM 593 O O . GLU A 1 70 ? -3.106 2.033 -5.472 1.00 90.81 70 GLU A O 1
ATOM 598 N N . ILE A 1 71 ? -1.509 2.883 -4.161 1.00 92.25 71 ILE A N 1
ATOM 599 C CA . ILE A 1 71 ? -2.439 3.298 -3.099 1.00 92.25 71 ILE A CA 1
ATOM 600 C C . ILE A 1 71 ? -3.113 4.652 -3.391 1.00 92.25 71 ILE A C 1
ATOM 602 O O . ILE A 1 71 ? -4.186 4.928 -2.858 1.00 92.25 71 ILE A O 1
ATOM 606 N N . GLU A 1 72 ? -2.532 5.502 -4.243 1.00 92.88 72 GLU A N 1
ATOM 607 C CA . GLU A 1 72 ? -3.082 6.828 -4.565 1.00 92.88 72 GLU A CA 1
ATOM 608 C C . GLU A 1 72 ? -4.452 6.754 -5.263 1.00 92.88 72 GLU A C 1
ATOM 610 O O . GLU A 1 72 ? -5.370 7.475 -4.851 1.00 92.88 72 GLU A O 1
ATOM 615 N N . PRO A 1 73 ? -4.681 5.860 -6.247 1.00 93.12 73 PRO A N 1
ATOM 616 C CA . PRO A 1 73 ? -6.019 5.629 -6.785 1.00 93.12 73 PRO A CA 1
ATOM 617 C C . PRO A 1 73 ? -7.035 5.167 -5.728 1.00 93.12 73 PRO A C 1
ATOM 619 O O . PRO A 1 73 ? -8.183 5.615 -5.761 1.00 93.12 73 PRO A O 1
ATOM 622 N N . CYS A 1 74 ? -6.624 4.346 -4.752 1.00 95.06 74 CYS A N 1
ATOM 623 C CA . CYS A 1 74 ? -7.484 3.960 -3.627 1.00 95.06 74 CYS A CA 1
ATOM 624 C C . CYS A 1 74 ? -7.860 5.183 -2.780 1.00 95.06 74 CYS A C 1
ATOM 626 O O . CYS A 1 74 ? -9.030 5.380 -2.459 1.00 95.06 74 CYS A O 1
ATOM 628 N N . TRP A 1 75 ? -6.902 6.064 -2.476 1.00 95.50 75 TRP A N 1
ATOM 629 C CA . TRP A 1 75 ? -7.196 7.318 -1.779 1.00 95.50 75 TRP A CA 1
ATOM 630 C C . TRP A 1 75 ? -8.130 8.232 -2.570 1.00 95.50 75 TRP A C 1
ATOM 632 O O . TRP A 1 75 ? -8.974 8.895 -1.968 1.00 95.50 75 TRP A O 1
ATOM 642 N N . ASN A 1 76 ? -8.002 8.290 -3.897 1.00 94.44 76 ASN A N 1
ATOM 643 C CA . ASN A 1 76 ? -8.917 9.052 -4.750 1.00 94.44 76 ASN A CA 1
ATOM 644 C C . ASN A 1 76 ? -10.346 8.511 -4.662 1.00 94.44 76 ASN A C 1
ATOM 646 O O . ASN A 1 76 ? -11.254 9.290 -4.385 1.00 94.44 76 ASN A O 1
ATOM 650 N N . TYR A 1 77 ? -10.524 7.190 -4.759 1.00 95.12 77 TYR A N 1
ATOM 651 C CA . TYR A 1 77 ? -11.827 6.553 -4.556 1.00 95.12 77 TYR A CA 1
ATOM 652 C C . TYR A 1 77 ? -12.446 6.920 -3.199 1.00 95.12 77 TYR A C 1
ATOM 654 O O . TYR A 1 77 ? -13.612 7.313 -3.126 1.00 95.12 77 TYR A O 1
ATOM 662 N N . LEU A 1 78 ? -11.664 6.832 -2.118 1.00 96.75 78 LEU A N 1
ATOM 663 C CA . LEU A 1 78 ? -12.150 7.157 -0.775 1.00 96.75 78 LEU A CA 1
ATOM 664 C C . LEU A 1 78 ? -12.528 8.632 -0.664 1.00 96.75 78 LEU A C 1
ATOM 666 O O . LEU A 1 78 ? -13.578 8.950 -0.120 1.00 96.75 78 LEU A O 1
ATOM 670 N N . LYS A 1 79 ? -11.710 9.545 -1.199 1.00 95.00 79 LYS A N 1
ATOM 671 C CA . LYS A 1 79 ? -12.015 10.984 -1.201 1.00 95.00 79 LYS A CA 1
ATOM 672 C C . LYS A 1 79 ? -13.322 11.271 -1.941 1.00 95.00 79 LYS A C 1
ATOM 674 O O . LYS A 1 79 ? -14.162 11.983 -1.396 1.00 95.00 79 LYS A O 1
ATOM 679 N N . ASP A 1 80 ? -13.516 10.683 -3.118 1.00 95.50 80 ASP A N 1
ATOM 680 C CA . ASP A 1 80 ? -14.729 10.868 -3.923 1.00 95.50 80 ASP A CA 1
ATOM 681 C C . ASP A 1 80 ? -15.977 10.323 -3.214 1.00 95.50 80 ASP A C 1
ATOM 683 O O . ASP A 1 80 ? -17.034 10.959 -3.221 1.00 95.50 80 ASP A O 1
ATOM 687 N N . SER A 1 81 ? -15.849 9.179 -2.540 1.00 95.62 81 SER A N 1
ATOM 688 C CA . SER A 1 81 ? -16.941 8.566 -1.774 1.00 95.62 81 SER A CA 1
ATOM 689 C C . SER A 1 81 ? -17.281 9.392 -0.529 1.00 95.62 81 SER A C 1
ATOM 691 O O . SER A 1 81 ? -18.442 9.711 -0.270 1.00 95.62 81 SER A O 1
ATOM 693 N N . MET A 1 82 ? -16.259 9.868 0.186 1.00 95.81 82 MET A N 1
ATOM 694 C CA . MET A 1 82 ? -16.408 10.675 1.400 1.00 95.81 82 MET A CA 1
ATOM 695 C C . MET A 1 82 ? -17.087 12.032 1.154 1.00 95.81 82 MET A C 1
ATOM 697 O O . MET A 1 82 ? -17.742 12.557 2.057 1.00 95.81 82 MET A O 1
ATOM 701 N N . VAL A 1 83 ? -16.998 12.596 -0.059 1.00 94.06 83 VAL A N 1
ATOM 702 C CA . VAL A 1 83 ? -17.712 13.836 -0.430 1.00 94.06 83 VAL A CA 1
ATOM 703 C C . VAL A 1 83 ? -19.232 13.684 -0.281 1.00 94.06 83 VAL A C 1
ATOM 705 O O . VAL A 1 83 ? -19.908 14.647 0.081 1.00 94.06 83 VAL A O 1
ATOM 708 N N . GLN A 1 84 ? -19.784 12.484 -0.481 1.00 92.38 84 GLN A N 1
ATOM 709 C CA . GLN A 1 84 ? -21.233 12.246 -0.429 1.00 92.38 84 GLN A CA 1
ATOM 710 C C . GLN A 1 84 ? -21.829 12.435 0.973 1.00 92.38 84 GLN A C 1
ATOM 712 O O . GLN A 1 84 ? -23.002 12.791 1.112 1.00 92.38 84 GLN A O 1
ATOM 717 N N . TYR A 1 85 ? -21.016 12.258 2.015 1.00 93.44 85 TYR A N 1
ATOM 718 C CA . TYR A 1 85 ? -21.441 12.365 3.409 1.00 93.44 85 TYR A CA 1
ATOM 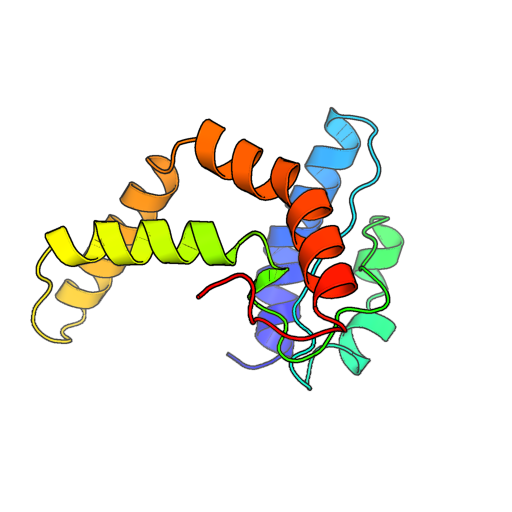719 C C . TYR A 1 85 ? -21.663 13.809 3.872 1.00 93.44 85 TYR A C 1
ATOM 721 O O . TYR A 1 85 ? -22.312 14.020 4.895 1.00 93.44 85 TYR A O 1
ATOM 729 N N . ASN A 1 86 ? -21.157 14.808 3.132 1.00 92.69 86 ASN A N 1
ATOM 730 C CA . ASN A 1 86 ? -21.328 16.234 3.435 1.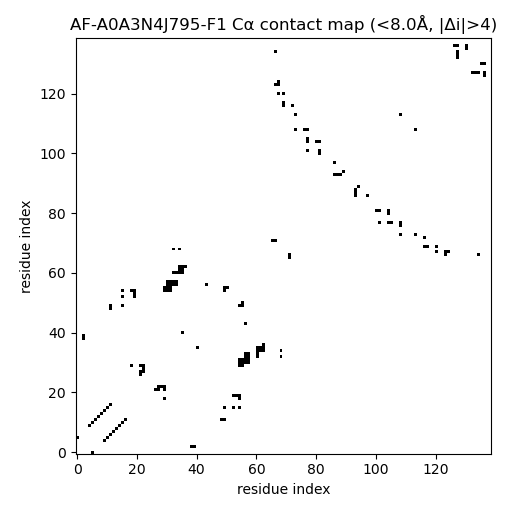00 92.69 86 ASN A CA 1
ATOM 731 C C . ASN A 1 86 ? -21.023 16.590 4.905 1.00 92.69 86 ASN A C 1
ATOM 733 O O . ASN A 1 86 ? -21.786 17.310 5.552 1.00 92.69 86 ASN A O 1
ATOM 737 N N . PHE A 1 87 ? -19.917 16.074 5.452 1.00 93.12 87 PHE A N 1
ATOM 738 C CA . PHE A 1 87 ? -19.503 16.378 6.822 1.00 93.12 87 PHE A CA 1
ATOM 739 C C . PHE A 1 87 ? -19.309 17.886 7.026 1.00 93.12 87 PHE A C 1
ATOM 741 O O . PHE A 1 87 ? -18.641 18.555 6.237 1.00 93.12 87 PHE A O 1
ATOM 748 N N . ILE A 1 88 ? -19.867 18.422 8.115 1.00 92.12 88 ILE A N 1
ATOM 749 C CA . ILE A 1 88 ? -19.768 19.841 8.473 1.00 92.12 88 ILE A CA 1
ATOM 750 C C . ILE A 1 88 ? -19.214 19.969 9.892 1.00 92.12 88 ILE A C 1
ATOM 752 O O . ILE A 1 88 ? -19.650 19.289 10.823 1.00 92.12 88 ILE A O 1
ATOM 756 N N . GLY A 1 89 ? -18.275 20.900 10.060 1.00 92.75 89 GLY A N 1
ATOM 757 C CA . GLY A 1 89 ? -17.680 21.228 11.351 1.00 92.75 89 GLY A CA 1
ATOM 758 C C . GLY A 1 89 ? -16.485 20.351 11.720 1.00 92.75 89 GLY A C 1
ATOM 759 O O . GLY A 1 89 ? -15.975 19.570 10.924 1.00 92.75 89 GLY A O 1
ATOM 760 N N . SER A 1 90 ? -16.002 20.538 12.946 1.00 93.06 90 SER A N 1
ATOM 761 C CA . SER A 1 90 ? -14.767 19.922 13.446 1.00 93.06 90 SER A CA 1
ATOM 762 C C . SER A 1 90 ? -14.899 19.433 14.892 1.00 93.06 90 SER A C 1
ATOM 764 O O . SER A 1 90 ? -13.901 19.390 15.616 1.00 93.06 90 SER A O 1
ATOM 766 N N . SER A 1 91 ? -16.126 19.138 15.339 1.00 96.31 91 SER A N 1
ATOM 767 C CA . SER A 1 91 ? -16.360 18.556 16.663 1.00 96.31 91 SER A CA 1
ATOM 768 C C . SER A 1 91 ? -15.763 17.147 16.735 1.00 96.31 91 SER A C 1
ATOM 770 O O . SER A 1 91 ? -15.535 16.506 15.708 1.00 96.31 91 SER A O 1
ATOM 772 N N . GLU A 1 92 ? -15.508 16.650 17.947 1.00 96.38 92 GLU A N 1
ATOM 773 C CA . GLU A 1 92 ? -15.043 15.266 18.131 1.00 96.38 92 GLU A CA 1
ATOM 774 C C . GLU A 1 92 ? -16.059 14.248 17.599 1.00 96.38 92 GLU A C 1
ATOM 776 O O . GLU A 1 92 ? -15.669 13.253 17.001 1.00 96.38 92 GLU A O 1
ATOM 781 N N . GLU A 1 93 ? -17.354 14.545 17.718 1.00 95.62 93 GLU A N 1
ATOM 782 C CA . GLU A 1 93 ? -18.422 13.743 17.117 1.00 95.62 93 GLU A CA 1
ATOM 783 C C . GLU A 1 93 ? -18.312 13.707 15.585 1.00 95.62 93 GLU A C 1
ATOM 785 O O . GLU A 1 93 ? -18.316 12.630 14.995 1.00 95.62 93 GLU A O 1
ATOM 790 N N . THR A 1 94 ? -18.115 14.858 14.926 1.00 95.88 94 THR A N 1
ATOM 791 C CA . THR A 1 94 ? -17.902 14.893 13.470 1.00 95.88 94 THR A CA 1
ATOM 792 C C . THR A 1 94 ? -16.654 14.103 13.080 1.00 95.88 94 THR A C 1
ATOM 794 O O . THR A 1 94 ? -16.690 13.356 12.108 1.00 95.88 94 THR A O 1
ATOM 797 N N . LYS A 1 95 ? -15.551 14.222 13.830 1.00 96.25 95 LYS A N 1
ATOM 798 C CA . LYS A 1 95 ? -14.324 13.453 13.557 1.00 96.25 95 LYS A CA 1
ATOM 799 C C . LYS A 1 95 ? -14.547 11.949 13.697 1.00 96.25 95 LYS A C 1
ATOM 801 O O . LYS A 1 95 ? -14.022 11.199 12.880 1.00 96.25 95 LYS A O 1
ATOM 806 N N . GLN A 1 96 ? -15.314 11.521 14.698 1.00 96.62 96 GLN A N 1
ATOM 807 C CA . GLN A 1 96 ? -15.665 10.118 14.894 1.00 96.62 96 GLN A CA 1
ATOM 808 C C . GLN A 1 96 ? -16.493 9.594 13.713 1.00 96.62 96 GLN A C 1
ATOM 810 O O . GLN A 1 96 ? -16.133 8.577 13.128 1.00 96.62 96 GLN A O 1
ATOM 815 N N . HIS A 1 97 ? -17.516 10.337 13.281 1.00 96.12 97 HIS A N 1
ATOM 816 C CA . HIS A 1 97 ? -18.312 9.968 12.106 1.00 96.12 97 HIS A CA 1
ATOM 817 C C . HIS A 1 97 ? -17.484 9.932 10.813 1.00 96.12 97 HIS A C 1
ATOM 819 O O . HIS A 1 97 ? -17.678 9.046 9.986 1.00 96.12 97 HIS A O 1
ATOM 825 N N . VAL A 1 98 ? -16.529 10.855 10.642 1.00 96.81 98 VAL A N 1
ATOM 826 C CA . VAL A 1 98 ? -15.588 10.829 9.510 1.00 96.81 98 VAL A CA 1
ATOM 827 C C . VAL A 1 98 ? -14.735 9.560 9.537 1.00 96.81 98 VAL A C 1
ATOM 829 O O . VAL A 1 98 ? -14.544 8.943 8.495 1.00 96.81 98 VAL A O 1
ATOM 832 N N . GLN A 1 99 ? -14.227 9.152 10.704 1.00 96.75 99 GLN A N 1
ATOM 833 C CA . GLN A 1 99 ? -13.442 7.920 10.826 1.00 96.75 99 GLN A CA 1
ATOM 834 C C . GLN A 1 99 ? -14.286 6.684 10.513 1.00 96.75 99 GLN A C 1
ATOM 836 O O . GLN A 1 99 ? -13.854 5.836 9.740 1.00 96.75 99 GLN A O 1
ATOM 841 N N . GLU A 1 100 ? -15.489 6.591 11.078 1.00 97.00 100 GLU A N 1
ATOM 842 C CA . GLU A 1 100 ? -16.408 5.472 10.850 1.00 97.00 100 GLU A CA 1
ATOM 843 C C . GLU A 1 100 ? -16.803 5.346 9.378 1.00 97.00 100 GLU A C 1
ATOM 845 O O . GLU A 1 100 ? -16.750 4.249 8.825 1.00 97.00 100 GLU A O 1
ATOM 850 N N . ALA A 1 101 ? -17.130 6.464 8.725 1.00 97.50 101 ALA A N 1
ATOM 851 C CA . ALA A 1 101 ? -17.420 6.479 7.297 1.00 97.50 101 ALA A CA 1
ATOM 852 C C . ALA A 1 101 ? -16.198 6.090 6.462 1.00 97.50 101 ALA A C 1
ATOM 854 O O . ALA A 1 101 ? -16.331 5.292 5.543 1.00 97.50 101 ALA A O 1
ATOM 855 N N . LEU A 1 102 ? -15.001 6.573 6.809 1.00 97.56 102 LEU A N 1
ATOM 856 C CA . LEU A 1 102 ? -13.781 6.202 6.094 1.00 97.56 102 LEU A CA 1
ATOM 857 C C . LEU A 1 102 ? -13.491 4.698 6.198 1.00 97.56 102 LEU A C 1
ATOM 859 O O . LEU A 1 102 ? -13.129 4.085 5.197 1.00 97.56 102 LEU A O 1
ATOM 863 N N . TYR A 1 103 ? -13.671 4.096 7.380 1.00 97.56 103 TYR A N 1
ATOM 864 C CA . TYR A 1 103 ? -13.556 2.644 7.543 1.00 97.56 103 TYR A CA 1
ATOM 865 C C . TYR A 1 103 ? -14.617 1.905 6.729 1.00 97.56 103 TYR A C 1
ATOM 867 O O . TYR A 1 103 ? -14.293 0.928 6.063 1.00 97.56 103 TYR A O 1
ATOM 875 N N . ALA A 1 104 ? -15.865 2.375 6.746 1.00 97.56 104 ALA A N 1
ATOM 876 C CA . ALA A 1 104 ? -16.921 1.769 5.950 1.00 97.56 104 ALA A CA 1
ATOM 877 C C . ALA A 1 104 ? -16.591 1.828 4.451 1.00 97.56 104 ALA A C 1
ATOM 879 O O . ALA A 1 104 ? -16.681 0.807 3.780 1.00 97.56 104 ALA A O 1
ATOM 880 N N . GLU A 1 105 ? -16.167 2.976 3.925 1.00 97.69 105 GLU A N 1
ATOM 881 C CA . GLU A 1 105 ? -15.802 3.126 2.510 1.00 97.69 105 GLU A CA 1
ATOM 882 C C . GLU A 1 105 ? -14.567 2.304 2.125 1.00 97.69 105 GLU A C 1
ATOM 884 O O . GLU A 1 105 ? -14.499 1.783 1.014 1.00 97.69 105 GLU A O 1
ATOM 889 N N . TRP A 1 106 ? -13.614 2.123 3.044 1.00 97.19 106 TRP A N 1
ATOM 890 C CA . TRP A 1 106 ? -12.490 1.208 2.843 1.00 97.19 106 TRP A CA 1
ATOM 891 C C . TRP A 1 106 ? -12.948 -0.245 2.687 1.00 97.19 106 TRP A C 1
ATOM 893 O O . TRP A 1 106 ? -12.525 -0.916 1.753 1.00 97.19 106 TRP A O 1
ATOM 903 N N . GLU A 1 107 ? -13.849 -0.720 3.548 1.00 96.94 107 GLU A N 1
ATOM 904 C CA . GLU A 1 107 ? -14.389 -2.085 3.460 1.00 96.94 107 GLU A CA 1
ATOM 905 C C . GLU A 1 107 ? -15.282 -2.293 2.223 1.00 96.94 107 GLU A C 1
ATOM 907 O O . GLU A 1 107 ? -15.422 -3.416 1.739 1.00 96.94 107 GLU A O 1
ATOM 912 N N . HIS A 1 108 ? -15.884 -1.222 1.694 1.00 96.44 108 HIS A N 1
ATOM 913 C CA . HIS A 1 108 ? -16.679 -1.266 0.463 1.00 96.44 108 HIS A CA 1
ATOM 914 C C . HIS A 1 108 ? -15.855 -1.060 -0.813 1.00 96.44 108 HIS A C 1
ATOM 916 O O . HIS A 1 108 ? -16.404 -1.257 -1.901 1.00 96.44 108 HIS A O 1
ATOM 922 N N . LEU A 1 109 ? -14.577 -0.670 -0.717 1.00 96.81 109 LEU A N 1
ATOM 923 C CA . LEU A 1 109 ? -13.702 -0.500 -1.875 1.00 96.81 109 LEU A CA 1
ATOM 924 C C . LEU A 1 109 ? -13.614 -1.836 -2.639 1.00 96.81 109 LEU A C 1
ATOM 926 O O . LEU A 1 109 ? -13.099 -2.815 -2.094 1.00 96.81 109 LEU A O 1
ATOM 930 N N . PRO A 1 110 ? -14.091 -1.908 -3.897 1.00 96.56 110 PRO A N 1
ATOM 931 C CA . PRO A 1 110 ? -14.110 -3.168 -4.631 1.00 96.56 110 PRO A CA 1
ATOM 932 C C . PRO A 1 110 ? -12.703 -3.730 -4.837 1.00 96.56 110 PRO A C 1
ATOM 934 O O . PRO A 1 110 ? -11.821 -3.038 -5.360 1.00 96.56 110 PRO A O 1
ATOM 937 N N . GLN A 1 111 ? -12.508 -5.008 -4.500 1.00 96.25 111 GLN A N 1
ATOM 938 C CA . GLN A 1 111 ? -11.229 -5.699 -4.687 1.00 96.25 111 GLN A CA 1
ATOM 939 C C . GLN A 1 111 ? -10.774 -5.645 -6.153 1.00 96.25 111 GLN A C 1
ATOM 941 O O . GLN A 1 111 ? -9.592 -5.470 -6.427 1.00 96.25 111 GLN A O 1
ATOM 946 N N . GLU A 1 112 ? -11.705 -5.685 -7.111 1.00 96.62 112 GLU A N 1
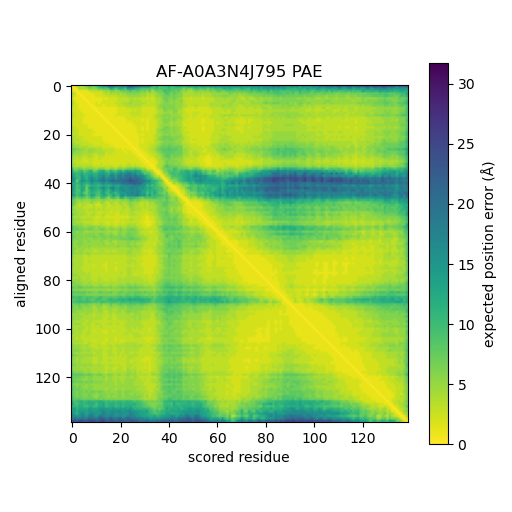ATOM 947 C CA . GLU A 1 112 ? -11.389 -5.610 -8.539 1.00 96.62 112 GLU A CA 1
ATOM 948 C C . GLU A 1 112 ? -10.780 -4.261 -8.954 1.00 96.62 112 GLU A C 1
ATOM 950 O O . GLU A 1 112 ? -10.085 -4.189 -9.971 1.00 96.62 112 GLU A O 1
ATOM 955 N N . LEU A 1 113 ? -11.044 -3.178 -8.209 1.00 95.50 113 LEU A N 1
ATOM 956 C CA . LEU A 1 113 ? -10.370 -1.897 -8.432 1.00 95.50 113 LEU A CA 1
ATOM 957 C C . LEU A 1 113 ? -8.937 -1.945 -7.911 1.00 95.50 113 LEU A C 1
ATOM 959 O O . LEU A 1 113 ? -8.031 -1.555 -8.644 1.00 95.50 113 LEU A O 1
ATOM 963 N N . ILE A 1 114 ? -8.732 -2.480 -6.704 1.00 95.12 114 ILE A N 1
ATOM 964 C CA . ILE A 1 114 ? -7.399 -2.661 -6.113 1.00 95.12 114 ILE A CA 1
ATOM 965 C C . ILE A 1 114 ? -6.532 -3.519 -7.039 1.00 95.12 114 ILE A C 1
ATOM 967 O O . ILE A 1 114 ? -5.428 -3.119 -7.409 1.00 95.12 114 ILE A O 1
ATOM 971 N N . ASP A 1 115 ? -7.062 -4.656 -7.489 1.00 95.12 115 ASP A N 1
ATOM 972 C CA . ASP A 1 115 ? -6.371 -5.562 -8.403 1.00 95.12 115 ASP A CA 1
ATOM 973 C C . ASP A 1 115 ? -6.022 -4.859 -9.716 1.00 95.12 115 ASP A C 1
ATOM 975 O O . ASP A 1 115 ? -4.908 -4.997 -10.217 1.00 95.12 115 ASP A O 1
ATOM 979 N N . ARG A 1 116 ? -6.940 -4.052 -10.263 1.00 94.19 116 ARG A N 1
ATOM 980 C CA . ARG A 1 116 ? -6.692 -3.279 -11.485 1.00 94.19 116 ARG A CA 1
ATOM 981 C C . ARG A 1 116 ? -5.568 -2.263 -11.308 1.00 94.19 116 ARG A C 1
ATOM 983 O O . ARG A 1 116 ? -4.745 -2.151 -12.212 1.00 94.19 116 ARG A O 1
ATOM 990 N N . PHE A 1 117 ? -5.533 -1.529 -10.196 1.00 92.62 117 PHE A N 1
ATOM 991 C CA . PHE A 1 117 ? -4.461 -0.570 -9.912 1.00 92.62 117 PHE A CA 1
ATOM 992 C C . PHE A 1 117 ? -3.113 -1.297 -9.833 1.00 92.62 117 PHE A C 1
ATOM 994 O O . PHE A 1 117 ? -2.220 -1.040 -10.639 1.00 92.62 117 PHE A O 1
ATOM 1001 N N . CYS A 1 118 ? -3.028 -2.343 -9.006 1.00 91.94 118 CYS A N 1
ATOM 1002 C CA . CYS A 1 118 ? -1.840 -3.191 -8.889 1.00 91.94 118 CYS A CA 1
ATOM 1003 C C . CYS A 1 118 ? -1.386 -3.781 -10.236 1.00 91.94 118 CYS A C 1
ATOM 1005 O O . CYS A 1 118 ? -0.196 -3.777 -10.559 1.00 91.94 118 CYS A O 1
ATOM 1007 N N . MET A 1 119 ? -2.320 -4.280 -11.050 1.00 92.38 119 MET A N 1
ATOM 1008 C CA . MET A 1 119 ? -2.010 -4.850 -12.360 1.00 92.38 119 MET A CA 1
ATOM 1009 C C . MET A 1 119 ? -1.569 -3.794 -13.372 1.00 92.38 119 MET A C 1
ATOM 1011 O O . MET A 1 119 ? -0.788 -4.127 -14.259 1.00 92.38 119 MET A O 1
ATOM 1015 N N . ASN A 1 120 ? -2.009 -2.541 -13.255 1.00 90.06 120 ASN A N 1
ATOM 1016 C CA . ASN A 1 120 ? -1.660 -1.467 -14.188 1.00 90.06 120 ASN A CA 1
ATOM 1017 C C . ASN A 1 120 ? -0.300 -0.818 -13.915 1.00 90.06 120 ASN A C 1
ATOM 1019 O O . ASN A 1 120 ? 0.198 -0.110 -14.789 1.00 90.06 120 ASN A O 1
ATOM 1023 N N . PHE A 1 121 ? 0.348 -1.116 -12.789 1.00 90.31 121 PHE A N 1
ATOM 1024 C CA . PHE A 1 121 ? 1.656 -0.557 -12.435 1.00 90.31 121 PHE A CA 1
ATOM 1025 C C . PHE A 1 121 ? 2.687 -0.625 -13.575 1.00 90.31 121 PHE A C 1
ATOM 1027 O O . PHE A 1 121 ? 3.364 0.352 -13.894 1.00 90.31 121 PHE A O 1
ATOM 1034 N N . HIS A 1 122 ? 2.772 -1.766 -14.267 1.00 90.44 122 HIS A N 1
ATOM 1035 C CA . HIS A 1 122 ? 3.693 -1.929 -15.396 1.00 90.44 122 HIS A CA 1
ATOM 1036 C C . HIS A 1 122 ? 3.357 -1.019 -16.591 1.00 90.44 122 HIS A C 1
ATOM 1038 O O . HIS A 1 122 ? 4.262 -0.582 -17.300 1.00 90.44 122 HIS A O 1
ATOM 1044 N N . VAL A 1 123 ? 2.077 -0.712 -16.814 1.00 90.06 123 VAL A N 1
ATOM 1045 C CA . VAL A 1 123 ? 1.629 0.219 -17.858 1.00 90.06 123 VAL A CA 1
ATOM 1046 C C . VAL A 1 123 ? 2.013 1.649 -17.483 1.00 90.06 123 VAL A C 1
ATOM 1048 O O . VAL A 1 123 ? 2.575 2.355 -18.321 1.00 90.06 123 VAL A O 1
ATOM 1051 N N . ASN A 1 124 ? 1.794 2.042 -16.224 1.00 88.25 124 ASN A N 1
ATOM 1052 C CA . ASN A 1 124 ? 2.166 3.361 -15.701 1.00 88.25 124 ASN A CA 1
ATOM 1053 C C . ASN A 1 124 ? 3.679 3.599 -15.855 1.00 88.25 124 ASN A C 1
ATOM 1055 O O . ASN A 1 124 ? 4.109 4.626 -16.380 1.00 88.25 124 ASN A O 1
ATOM 1059 N N . LEU A 1 125 ? 4.505 2.599 -15.524 1.00 89.06 125 LEU A N 1
ATOM 1060 C CA . LEU A 1 125 ? 5.957 2.661 -15.732 1.00 89.06 125 LEU A CA 1
ATOM 1061 C C . LEU A 1 125 ? 6.351 2.873 -17.202 1.00 89.06 125 LEU A C 1
ATOM 1063 O O . LEU A 1 125 ? 7.243 3.672 -17.496 1.00 89.06 125 LEU A O 1
ATOM 1067 N N . LEU A 1 126 ? 5.694 2.178 -18.136 1.00 91.06 126 LEU A N 1
ATOM 1068 C CA . LEU A 1 126 ? 5.961 2.337 -19.569 1.00 91.06 126 LEU A CA 1
ATOM 1069 C C . LEU A 1 126 ? 5.582 3.737 -20.069 1.00 91.06 126 LEU A C 1
ATOM 1071 O O . LEU A 1 126 ? 6.277 4.286 -20.925 1.00 91.06 126 LEU A O 1
ATOM 1075 N N . GLN A 1 127 ? 4.518 4.332 -19.527 1.00 89.50 127 GLN A N 1
ATOM 1076 C CA . GLN A 1 127 ? 4.114 5.701 -19.848 1.00 89.50 127 GLN A CA 1
ATOM 1077 C C . GLN A 1 127 ? 5.128 6.726 -19.333 1.00 89.50 127 GLN A C 1
ATOM 1079 O O . GLN A 1 127 ? 5.579 7.568 -20.111 1.00 89.50 127 GLN A O 1
ATOM 1084 N N . VAL A 1 128 ? 5.572 6.603 -18.077 1.00 89.00 128 VAL A N 1
ATOM 1085 C CA . VAL A 1 128 ? 6.644 7.442 -17.513 1.00 89.00 128 VAL A CA 1
ATOM 1086 C C . VAL A 1 128 ? 7.904 7.352 -18.375 1.00 89.00 128 VAL A C 1
ATOM 1088 O O . VAL A 1 128 ? 8.496 8.376 -18.730 1.00 89.00 128 VAL A O 1
ATOM 1091 N N . GLN A 1 129 ? 8.294 6.140 -18.783 1.00 88.44 129 GLN A N 1
ATOM 1092 C CA . GLN A 1 129 ? 9.441 5.937 -19.666 1.00 88.44 129 GLN A CA 1
ATOM 1093 C C . GLN A 1 129 ? 9.246 6.619 -21.030 1.00 88.44 129 GLN A C 1
ATOM 1095 O O . GLN A 1 129 ? 10.149 7.313 -21.501 1.00 88.44 129 GLN A O 1
ATOM 1100 N N . ALA A 1 130 ? 8.079 6.455 -21.659 1.00 89.94 130 ALA A N 1
ATOM 1101 C CA . ALA A 1 130 ? 7.765 7.063 -22.952 1.00 89.94 130 ALA A CA 1
ATOM 1102 C C . ALA A 1 130 ? 7.739 8.601 -22.896 1.00 89.94 130 ALA A C 1
ATOM 1104 O O . ALA A 1 130 ? 8.121 9.265 -23.862 1.00 89.94 130 ALA A O 1
ATOM 1105 N N . CYS A 1 131 ? 7.337 9.176 -21.762 1.00 88.50 131 CYS A N 1
ATOM 1106 C CA . CYS A 1 131 ? 7.297 10.619 -21.537 1.00 88.50 131 CYS A CA 1
ATOM 1107 C C . CYS A 1 131 ? 8.629 11.212 -21.045 1.00 88.50 131 CYS A C 1
ATOM 1109 O O . CYS A 1 131 ? 8.709 12.430 -20.861 1.00 88.50 131 CYS A O 1
ATOM 1111 N N . GLY A 1 132 ? 9.674 10.391 -20.880 1.00 87.50 132 GLY A N 1
ATOM 1112 C CA . GLY A 1 132 ? 11.000 10.830 -20.441 1.00 87.50 132 GLY A CA 1
ATOM 1113 C C . GLY A 1 132 ? 11.071 11.195 -18.956 1.00 87.50 132 GLY A C 1
ATOM 1114 O O . GLY A 1 132 ? 11.857 12.065 -18.592 1.00 87.50 132 GLY A O 1
ATOM 1115 N N . GLY A 1 133 ? 10.250 10.558 -18.116 1.00 82.75 133 GLY A N 1
ATOM 1116 C CA . GLY A 1 133 ? 10.145 10.853 -16.682 1.00 82.75 133 GLY A CA 1
ATOM 1117 C C . GLY A 1 133 ? 9.142 11.955 -16.331 1.00 82.75 133 GLY A C 1
ATOM 1118 O O . GLY A 1 133 ? 9.120 12.411 -15.194 1.00 82.75 133 GLY A O 1
ATOM 1119 N N . ASP A 1 134 ? 8.343 12.404 -17.300 1.00 82.62 134 ASP A N 1
ATOM 1120 C CA . ASP A 1 134 ? 7.349 13.467 -17.134 1.00 82.62 134 ASP A CA 1
ATOM 1121 C C . ASP A 1 134 ? 5.929 12.889 -17.012 1.00 82.62 134 ASP A C 1
ATOM 1123 O O . ASP A 1 134 ? 5.626 11.852 -17.601 1.00 82.62 134 ASP A O 1
ATOM 1127 N N . ASN A 1 135 ? 5.034 13.585 -16.314 1.00 78.12 135 ASN A N 1
ATOM 1128 C CA . ASN A 1 135 ? 3.677 13.131 -15.987 1.00 78.12 135 ASN A CA 1
ATOM 1129 C C . ASN A 1 135 ? 2.617 13.515 -17.041 1.00 78.12 135 ASN A C 1
ATOM 1131 O O . ASN A 1 135 ? 1.413 13.481 -16.778 1.00 78.12 135 ASN A O 1
ATOM 1135 N N . ARG A 1 136 ? 3.052 13.868 -18.257 1.00 76.06 136 ARG A N 1
ATOM 1136 C CA . ARG A 1 136 ? 2.206 14.353 -19.369 1.00 76.06 136 ARG A CA 1
ATOM 1137 C C . ARG A 1 136 ? 1.179 13.347 -19.901 1.00 76.06 136 ARG A C 1
ATOM 1139 O O . ARG A 1 136 ? 0.356 13.716 -20.731 1.00 76.06 136 ARG A O 1
ATOM 1146 N N . PHE A 1 137 ? 1.222 12.098 -19.453 1.00 72.06 137 PHE A N 1
ATOM 1147 C CA . PHE A 1 137 ? 0.245 11.062 -19.795 1.00 72.06 137 PHE A CA 1
ATOM 1148 C C . PHE A 1 137 ? -1.043 11.133 -18.954 1.00 72.06 137 PHE A C 1
ATOM 1150 O O . PHE A 1 137 ? -2.004 10.447 -19.281 1.00 72.06 137 PHE A O 1
ATOM 1157 N N . ASN A 1 138 ? -1.080 11.983 -17.920 1.00 64.50 138 ASN A N 1
ATOM 1158 C CA . ASN A 1 138 ? -2.262 12.240 -17.088 1.00 64.50 138 ASN A CA 1
ATOM 1159 C C . ASN A 1 138 ? -3.098 13.454 -17.563 1.00 64.50 138 ASN A C 1
ATOM 1161 O O . ASN A 1 138 ? -3.929 13.949 -16.801 1.00 64.50 138 ASN A O 1
ATOM 1165 N N . ALA A 1 139 ? -2.826 13.976 -18.767 1.00 48.84 139 ALA A N 1
ATOM 1166 C CA . ALA A 1 139 ? -3.462 15.169 -19.341 1.00 48.84 139 ALA A CA 1
ATOM 1167 C C . ALA A 1 139 ? -4.812 14.887 -20.018 1.00 48.84 139 ALA A C 1
ATOM 1169 O O . ALA A 1 139 ? -4.961 13.804 -20.630 1.00 48.84 139 ALA A O 1
#

Foldseek 3Di:
DDPVCCCVVPVVVPVLVVQLVCCVVPVDQDEDEDAPDPPVLVVVVVCPVCVVSNYHYDNDDDHPPVLLVLCVVVVVQLVVQLVVVVQDDDDPVSVVVSVVSSVVSNVVPDVVSSVVSVVCSVVSVVVCVVVVNDPVVVD

Solvent-accessible surface area (backbone atoms only — not comparable to full-atom values): 8442 Å² total; per-residue (Å²): 133,57,69,67,56,42,46,50,63,42,40,61,69,44,48,49,55,51,52,44,49,51,29,69,76,68,70,47,88,62,72,48,84,67,79,60,55,94,70,46,70,73,53,61,78,66,39,61,67,40,57,76,63,64,53,38,67,62,92,77,54,69,73,95,48,62,89,75,39,62,62,49,64,54,52,48,53,46,52,64,57,56,58,75,70,64,82,71,84,82,48,72,67,47,51,50,52,52,50,54,49,50,53,51,50,58,75,63,55,55,65,71,55,56,53,47,40,62,67,40,46,68,57,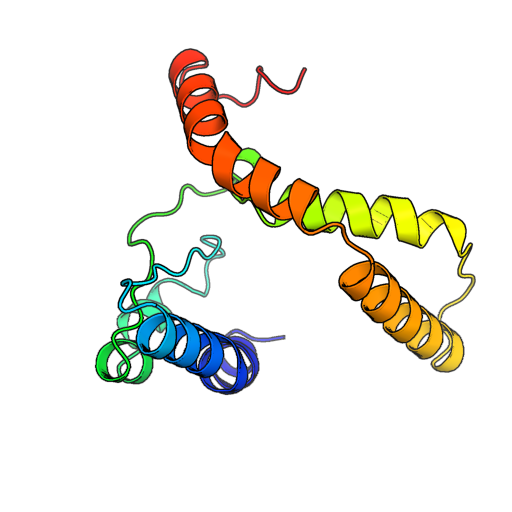48,51,52,49,30,58,74,52,73,74,39,75,75,85,78,111

Sequence (139 aa):
MDWFMYRKHVLQDRVYPFITWIQQETGWQCWLVEDNAGNYTAAAQMDHQAQELGVRHIPFWQPNSPDLNEIEPCWNYLKDSMVQYNFIGSSEETKQHVQEALYAEWEHLPQELIDRFCMNFHVNLLQVQACGGDNRFNA

Radius of gyration: 17.57 Å; Cα contacts (8 Å, |Δi|>4): 92; chains: 1; bounding box: 40×40×41 Å

Mean predicted aligned error: 5.82 Å